Protein AF-W1Y807-F1 (afdb_monomer_lite)

Organism: NCBI:txid408170

Foldseek 3Di:
DDDDDDVVCVVVVDDPPDDDDDDFPWDQDPVGDIHTPPVVPVVVVVVVVVVVVCCVVVVPDDPDDDDDDDDDCPVPD

Radius of gyration: 20.03 Å; chains: 1; bounding box: 39×37×53 Å

InterPro domains:
  IPR008007 Peptidase M42 [PF05343] (2-77)
  IPR023367 Peptidase M42, domain 2 [G3DSA:2.40.30.40] (2-22)
  IPR051464 Peptidase M42 aminopeptidase [PTHR32481] (3-77)

pLDDT: mean 95.28, std 5.9, range [53.16, 98.5]

Structure (mmCIF, N/CA/C/O backbone):
data_AF-W1Y807-F1
#
_entry.id   AF-W1Y807-F1
#
loop_
_atom_site.group_PDB
_atom_site.id
_atom_site.type_symbol
_atom_site.label_atom_id
_atom_site.label_alt_id
_atom_site.label_comp_id
_atom_site.label_asym_id
_atom_site.label_entity_id
_atom_site.label_seq_id
_atom_site.pdbx_PDB_ins_code
_atom_site.Cartn_x
_atom_site.Cartn_y
_atom_site.Cartn_z
_atom_site.occupancy
_atom_site.B_iso_or_equiv
_atom_site.auth_seq_id
_atom_site.auth_comp_id
_atom_site.auth_asym_id
_atom_site.auth_atom_id
_atom_site.pdbx_PDB_model_num
ATOM 1 N N . GLU A 1 1 ? 8.584 -9.749 -23.152 1.00 77.44 1 GLU A N 1
ATOM 2 C CA . GLU A 1 1 ? 9.216 -10.393 -24.327 1.00 77.44 1 GLU A CA 1
ATOM 3 C C . GLU A 1 1 ? 10.724 -10.181 -24.262 1.00 77.44 1 GLU A C 1
ATOM 5 O O . GLU A 1 1 ? 11.152 -9.278 -23.551 1.00 77.44 1 GLU A O 1
ATOM 10 N N . LYS A 1 2 ? 11.539 -11.022 -24.910 1.00 90.31 2 LYS A N 1
ATOM 11 C CA . LYS A 1 2 ? 12.992 -10.787 -24.975 1.00 90.31 2 LYS A CA 1
ATOM 12 C C . LYS A 1 2 ? 13.282 -9.844 -26.142 1.00 90.31 2 LYS A C 1
ATOM 14 O O . LYS A 1 2 ? 12.867 -10.142 -27.254 1.00 90.31 2 LYS A O 1
ATOM 19 N N . VAL A 1 3 ? 14.007 -8.763 -25.876 1.00 96.19 3 VAL A N 1
ATOM 20 C CA . VAL A 1 3 ? 14.470 -7.782 -26.871 1.00 96.19 3 VAL A CA 1
ATOM 21 C C . VAL A 1 3 ? 15.994 -7.753 -26.885 1.00 96.19 3 VAL A C 1
ATOM 23 O O . VAL A 1 3 ? 16.632 -8.085 -25.883 1.00 96.19 3 VAL A O 1
ATOM 26 N N . THR A 1 4 ? 16.584 -7.398 -28.022 1.00 96.25 4 THR A N 1
ATOM 27 C CA . THR A 1 4 ? 18.043 -7.436 -28.232 1.00 96.25 4 THR A CA 1
ATOM 28 C C . THR A 1 4 ? 18.642 -6.083 -28.599 1.00 96.25 4 THR A C 1
ATOM 30 O O . THR A 1 4 ? 19.864 -5.942 -28.624 1.00 96.25 4 THR A O 1
ATOM 33 N N . ASN A 1 5 ? 17.804 -5.077 -28.864 1.00 96.06 5 ASN A N 1
ATOM 34 C CA . ASN A 1 5 ? 18.240 -3.726 -29.197 1.00 96.06 5 ASN A CA 1
ATOM 35 C C . ASN A 1 5 ? 17.266 -2.651 -28.689 1.00 96.06 5 ASN A C 1
ATOM 37 O O . ASN A 1 5 ? 16.127 -2.915 -28.317 1.00 96.06 5 ASN A O 1
ATOM 41 N N . GLU A 1 6 ? 17.745 -1.412 -28.710 1.00 96.44 6 GLU A N 1
ATOM 42 C CA . GLU A 1 6 ? 17.042 -0.216 -28.242 1.00 96.44 6 GLU A CA 1
ATOM 43 C C . GLU A 1 6 ? 15.691 0.028 -28.940 1.00 96.44 6 GLU A C 1
ATOM 45 O O . GLU A 1 6 ? 14.720 0.413 -28.287 1.00 96.44 6 GLU A O 1
ATOM 50 N N . LYS A 1 7 ? 15.606 -0.194 -30.260 1.00 96.88 7 LYS A N 1
ATOM 51 C CA . LYS A 1 7 ? 14.377 0.060 -31.033 1.00 96.88 7 LYS A CA 1
ATOM 52 C C . LYS A 1 7 ? 13.264 -0.903 -30.637 1.00 96.88 7 LYS A C 1
ATOM 54 O O . LYS A 1 7 ? 12.122 -0.476 -30.504 1.00 96.88 7 LYS A O 1
ATOM 59 N N . GLU A 1 8 ? 13.604 -2.173 -30.428 1.00 97.44 8 GLU A N 1
ATOM 60 C CA . GLU A 1 8 ? 12.672 -3.188 -29.932 1.00 97.44 8 GLU A CA 1
ATOM 61 C C . GLU A 1 8 ? 12.157 -2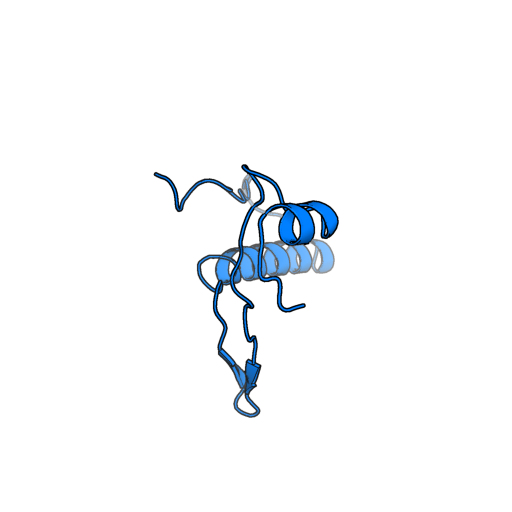.833 -28.534 1.00 97.44 8 GLU A C 1
ATOM 63 O O . GLU A 1 8 ? 10.954 -2.885 -28.304 1.00 97.44 8 GLU A O 1
ATOM 68 N N . THR A 1 9 ? 13.036 -2.397 -27.623 1.00 96.06 9 THR A N 1
ATOM 69 C CA . THR A 1 9 ? 12.635 -1.954 -26.277 1.00 96.06 9 THR A CA 1
ATOM 70 C C . THR A 1 9 ? 11.642 -0.791 -26.331 1.00 96.06 9 THR A C 1
ATOM 72 O O . THR A 1 9 ? 10.601 -0.853 -25.681 1.00 96.06 9 THR A O 1
ATOM 75 N N . ARG A 1 10 ? 11.906 0.241 -27.145 1.00 96.31 10 ARG A N 1
ATOM 76 C CA . ARG A 1 10 ? 10.977 1.376 -27.291 1.00 96.31 10 ARG A CA 1
ATOM 77 C C . ARG A 1 10 ? 9.675 1.012 -27.991 1.00 96.31 10 ARG A C 1
ATOM 79 O O . ARG A 1 10 ? 8.637 1.576 -27.669 1.00 96.31 10 ARG A O 1
ATOM 86 N N . ALA A 1 11 ? 9.698 0.056 -28.919 1.00 97.06 11 ALA A N 1
ATOM 87 C CA . ALA A 1 11 ? 8.480 -0.446 -29.552 1.00 97.06 11 ALA A CA 1
ATOM 88 C C . ALA A 1 11 ? 7.530 -1.126 -28.545 1.00 97.06 11 ALA A C 1
ATOM 90 O O . ALA A 1 11 ? 6.324 -1.144 -28.779 1.00 97.06 11 ALA A O 1
ATOM 91 N N . LEU A 1 12 ? 8.050 -1.622 -27.411 1.00 96.81 12 LEU A N 1
ATOM 92 C CA . LEU A 1 12 ? 7.246 -2.109 -26.281 1.00 96.81 12 LEU A CA 1
ATOM 93 C C . LEU A 1 12 ? 6.657 -0.984 -25.410 1.00 96.81 12 LEU A C 1
ATOM 95 O O . LEU A 1 12 ? 5.939 -1.275 -24.458 1.00 96.81 12 LEU A O 1
ATOM 99 N N . GLY A 1 13 ? 6.954 0.283 -25.717 1.00 96.38 13 GLY A N 1
ATOM 100 C CA . GLY A 1 13 ? 6.500 1.448 -24.958 1.00 96.38 13 GLY A CA 1
ATOM 101 C C . GLY A 1 13 ? 7.331 1.762 -23.714 1.00 96.38 13 GLY A C 1
ATOM 102 O O . GLY A 1 13 ? 6.887 2.569 -22.908 1.00 96.38 13 GLY A O 1
ATOM 103 N N . ILE A 1 14 ? 8.501 1.133 -23.553 1.00 96.62 14 I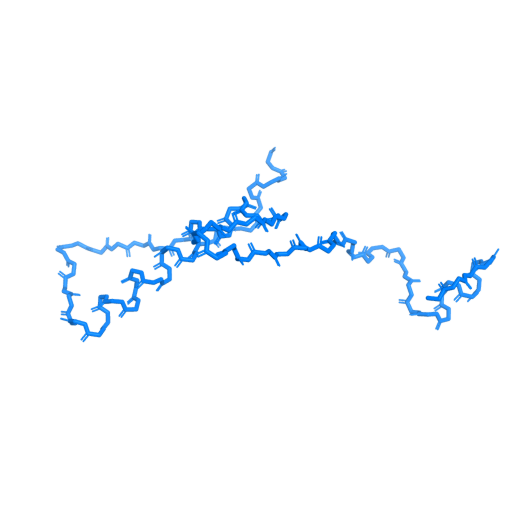LE A N 1
ATOM 104 C CA . ILE A 1 14 ? 9.417 1.382 -22.431 1.00 96.62 14 ILE A CA 1
ATOM 105 C C . ILE A 1 14 ? 10.260 2.622 -22.726 1.00 96.62 14 ILE A C 1
ATOM 107 O O . ILE A 1 14 ? 10.931 2.672 -23.761 1.00 96.62 14 ILE A O 1
ATOM 111 N N . GLU A 1 15 ? 10.294 3.568 -21.791 1.00 97.44 15 GLU A N 1
ATOM 112 C CA . GLU A 1 15 ? 11.054 4.811 -21.914 1.00 97.44 15 GLU A CA 1
ATOM 113 C C . GLU A 1 15 ? 11.755 5.230 -20.607 1.00 97.44 15 GLU A C 1
ATOM 115 O O . GLU A 1 15 ? 11.503 4.715 -19.514 1.00 97.44 15 GLU A O 1
ATOM 120 N N . VAL A 1 16 ? 12.700 6.169 -20.716 1.00 97.12 16 VAL A N 1
ATOM 121 C CA . VAL A 1 16 ? 13.379 6.754 -19.551 1.00 97.12 16 VAL A CA 1
ATOM 122 C C . VAL A 1 16 ? 12.368 7.471 -18.653 1.00 97.12 16 VAL A C 1
ATOM 124 O O . VAL A 1 16 ? 11.680 8.390 -19.089 1.00 97.12 16 VAL A O 1
ATOM 127 N N . GLY A 1 17 ? 12.344 7.089 -17.374 1.00 96.69 17 GLY A N 1
ATOM 128 C CA . GLY A 1 17 ? 11.417 7.622 -16.371 1.00 96.69 17 GLY A CA 1
ATOM 129 C C . GLY A 1 17 ? 10.320 6.638 -15.966 1.00 96.69 17 GLY A C 1
ATOM 130 O O . GLY A 1 17 ? 9.656 6.872 -14.957 1.00 96.69 17 GLY A O 1
ATOM 131 N N . ASP A 1 18 ? 10.167 5.523 -16.687 1.00 97.50 18 ASP A N 1
ATOM 132 C CA . ASP A 1 18 ? 9.218 4.479 -16.315 1.00 97.50 18 ASP A CA 1
ATOM 133 C C . ASP A 1 18 ? 9.585 3.832 -14.976 1.00 97.50 18 ASP A C 1
ATOM 135 O O . ASP A 1 18 ? 10.731 3.449 -14.717 1.00 97.50 18 ASP A O 1
ATOM 139 N N . PHE A 1 19 ? 8.578 3.675 -14.118 1.00 95.94 19 PHE A N 1
ATOM 140 C CA . PHE A 1 19 ? 8.748 3.020 -12.830 1.00 95.94 19 PHE A CA 1
ATOM 141 C C . PHE A 1 19 ? 8.857 1.509 -13.003 1.00 95.94 19 PHE A C 1
ATOM 143 O O . PHE A 1 19 ? 7.989 0.857 -13.585 1.00 95.94 19 PHE A O 1
ATOM 150 N N . VAL A 1 20 ? 9.891 0.933 -12.397 1.00 95.75 20 VAL A N 1
ATOM 151 C CA . VAL A 1 20 ? 10.035 -0.515 -12.268 1.00 95.75 20 VAL A CA 1
ATOM 152 C C . VAL A 1 20 ? 9.631 -0.915 -10.859 1.00 95.75 20 VAL A C 1
ATOM 154 O O . VAL A 1 20 ? 10.148 -0.388 -9.877 1.00 95.75 20 VAL A O 1
ATOM 157 N N . SER A 1 21 ? 8.723 -1.881 -10.752 1.00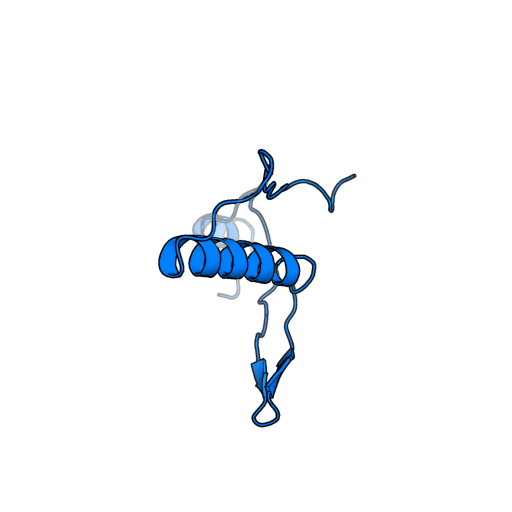 95.56 21 SER A N 1
ATOM 158 C CA . SER A 1 21 ? 8.358 -2.492 -9.477 1.00 95.56 21 SER A CA 1
ATOM 159 C C . SER A 1 21 ? 8.567 -4.000 -9.533 1.00 95.56 21 SER A C 1
ATOM 161 O O . SER A 1 21 ? 8.424 -4.642 -10.574 1.00 95.56 21 SER A O 1
ATOM 163 N N . PHE A 1 22 ? 8.949 -4.580 -8.399 1.00 95.94 22 PHE A N 1
ATOM 164 C CA . PHE A 1 22 ? 9.101 -6.023 -8.285 1.00 95.94 22 PHE A CA 1
ATOM 165 C C . PHE A 1 22 ? 7.739 -6.701 -8.122 1.00 95.94 22 PHE A C 1
ATOM 167 O O . PHE A 1 22 ? 6.908 -6.226 -7.353 1.00 95.94 22 PHE A O 1
ATOM 174 N N . ASP A 1 23 ? 7.548 -7.869 -8.739 1.00 96.62 23 ASP A N 1
ATOM 175 C CA . ASP A 1 23 ? 6.385 -8.723 -8.458 1.00 96.62 23 ASP A CA 1
ATOM 176 C C . ASP A 1 23 ? 6.294 -9.014 -6.937 1.00 96.62 23 ASP A C 1
ATOM 178 O O . ASP A 1 23 ? 7.297 -9.449 -6.346 1.00 96.62 23 ASP A O 1
ATOM 182 N N . PRO A 1 24 ? 5.148 -8.762 -6.271 1.00 96.25 24 PRO A N 1
ATOM 183 C CA . PRO A 1 24 ? 4.987 -9.004 -4.839 1.00 96.25 24 PRO A CA 1
ATOM 184 C C . PRO A 1 24 ? 5.187 -10.471 -4.437 1.00 96.25 24 PRO A C 1
ATOM 186 O O . PRO A 1 24 ? 5.720 -10.736 -3.358 1.00 96.25 24 PRO A O 1
ATOM 189 N N . ARG A 1 25 ? 4.817 -11.430 -5.298 1.00 96.56 25 ARG A N 1
ATOM 190 C CA . ARG A 1 25 ? 4.771 -12.870 -4.983 1.00 96.56 25 ARG A CA 1
ATOM 191 C C . ARG A 1 25 ? 4.026 -13.162 -3.670 1.00 96.56 25 ARG A C 1
ATOM 193 O O . ARG A 1 25 ? 4.526 -13.907 -2.825 1.00 96.56 25 ARG A O 1
ATOM 200 N N . THR A 1 26 ? 2.860 -12.540 -3.492 1.00 97.00 26 THR A N 1
ATOM 201 C CA . THR A 1 26 ? 2.019 -12.686 -2.297 1.00 97.00 26 THR A CA 1
ATOM 202 C C . THR A 1 26 ? 1.506 -14.114 -2.155 1.00 97.00 26 THR A C 1
ATOM 204 O O . THR A 1 26 ? 0.898 -14.655 -3.076 1.00 97.00 26 THR A O 1
ATOM 207 N N . ILE A 1 27 ? 1.701 -14.704 -0.978 1.00 97.62 27 ILE A N 1
ATOM 208 C CA . ILE A 1 27 ? 1.178 -16.015 -0.596 1.00 97.62 27 ILE A CA 1
ATOM 209 C C . ILE A 1 27 ? 0.497 -15.881 0.765 1.00 97.62 27 ILE A C 1
ATOM 211 O O . ILE A 1 27 ? 1.103 -15.381 1.714 1.00 97.62 27 ILE A O 1
ATOM 215 N N . VAL A 1 28 ? -0.741 -16.363 0.857 1.00 97.12 28 VAL A N 1
ATOM 216 C CA . VAL A 1 28 ? -1.414 -16.660 2.126 1.00 97.12 28 VAL A CA 1
ATOM 217 C C . VAL A 1 28 ? -1.241 -18.156 2.364 1.00 97.12 28 VAL A C 1
ATOM 219 O O . VAL A 1 28 ? -1.620 -18.955 1.510 1.00 97.12 28 VAL A O 1
ATOM 222 N N . THR A 1 29 ? -0.602 -18.542 3.462 1.00 96.81 29 THR A N 1
ATOM 223 C CA . THR A 1 29 ? -0.382 -19.953 3.795 1.00 96.81 29 THR A CA 1
ATOM 224 C C . THR A 1 29 ? -1.636 -20.558 4.419 1.00 96.81 29 THR A C 1
ATOM 226 O O . THR A 1 29 ? -2.426 -19.852 5.043 1.00 96.81 29 THR A O 1
ATOM 229 N N . ASP A 1 30 ? -1.777 -21.883 4.352 1.00 96.94 30 ASP A N 1
ATOM 230 C CA . ASP A 1 30 ? -2.890 -22.603 4.998 1.00 96.94 30 ASP A CA 1
ATOM 231 C C . ASP A 1 30 ? -2.901 -22.434 6.528 1.00 96.94 30 ASP A C 1
ATOM 233 O O . ASP A 1 30 ? -3.932 -22.556 7.182 1.00 96.94 30 ASP A O 1
ATOM 237 N N . THR A 1 31 ? -1.741 -22.116 7.108 1.00 97.12 31 THR A N 1
ATOM 238 C CA . THR A 1 31 ? -1.569 -21.788 8.529 1.00 97.12 31 THR A CA 1
ATOM 239 C C . THR A 1 31 ? -1.911 -20.334 8.875 1.00 97.12 31 THR A C 1
ATOM 241 O O . THR A 1 31 ? -1.789 -19.948 10.034 1.00 97.12 31 THR A O 1
ATOM 244 N N . GLY A 1 32 ? -2.330 -19.523 7.896 1.00 95.56 32 GLY A N 1
ATOM 245 C CA . GLY A 1 32 ? -2.788 -18.145 8.092 1.00 95.56 32 GLY A CA 1
ATOM 246 C C . GLY A 1 32 ? -1.699 -17.068 8.036 1.00 95.56 32 GLY A C 1
ATOM 247 O O . GLY A 1 32 ? -1.993 -15.903 8.297 1.00 95.56 32 GLY A O 1
ATOM 248 N N . PHE A 1 33 ? -0.454 -17.407 7.685 1.00 97.12 33 PHE A N 1
ATOM 249 C CA . PHE A 1 33 ? 0.601 -16.409 7.496 1.00 97.12 33 PHE A CA 1
ATOM 250 C C . PHE A 1 33 ? 0.507 -15.762 6.116 1.00 97.12 33 PHE A C 1
ATOM 252 O O . PHE A 1 33 ? 0.211 -16.421 5.122 1.00 97.12 33 PHE A O 1
ATOM 259 N N . ILE A 1 34 ? 0.851 -14.477 6.042 1.00 97.06 34 ILE A N 1
ATOM 260 C CA . ILE A 1 34 ? 1.077 -13.775 4.780 1.00 97.06 34 ILE A CA 1
ATOM 261 C C . ILE A 1 34 ? 2.579 -13.628 4.541 1.00 97.06 34 ILE A C 1
ATOM 263 O O . ILE A 1 34 ? 3.326 -13.181 5.411 1.00 97.06 34 ILE A O 1
ATOM 267 N N . LYS A 1 35 ? 3.023 -13.990 3.338 1.00 96.25 35 LYS A N 1
ATOM 268 C CA . LYS A 1 35 ? 4.394 -13.794 2.863 1.00 96.25 35 LYS A CA 1
ATOM 269 C C . LYS A 1 35 ? 4.350 -13.074 1.525 1.00 96.25 35 LYS A C 1
ATOM 271 O O . LYS A 1 35 ? 3.775 -13.583 0.571 1.00 96.25 35 LYS A O 1
ATOM 276 N N . SER A 1 36 ? 4.970 -11.903 1.444 1.00 97.12 36 SER A N 1
ATOM 277 C CA . SER A 1 36 ? 5.021 -11.096 0.223 1.00 97.12 36 SER A CA 1
ATOM 278 C C . SER A 1 36 ? 6.221 -10.153 0.258 1.00 97.12 36 SER A C 1
ATOM 280 O O . SER A 1 36 ? 6.733 -9.842 1.333 1.00 97.12 36 SER A O 1
ATOM 282 N N . ARG A 1 37 ? 6.651 -9.656 -0.905 1.00 93.94 37 ARG A N 1
ATOM 283 C CA . ARG A 1 37 ? 7.341 -8.357 -0.969 1.00 93.94 37 ARG A CA 1
ATOM 284 C C . ARG A 1 37 ? 6.320 -7.228 -0.787 1.00 93.94 37 ARG A C 1
ATOM 286 O O . ARG A 1 37 ? 5.125 -7.449 -0.986 1.00 93.94 37 ARG A O 1
ATOM 293 N N . HIS A 1 38 ? 6.791 -6.023 -0.467 1.00 93.94 38 HIS A N 1
ATOM 294 C CA . HIS A 1 38 ? 5.953 -4.821 -0.300 1.00 93.94 38 HIS A CA 1
ATOM 295 C C . HIS A 1 38 ? 4.953 -4.896 0.862 1.00 93.94 38 HIS A C 1
ATOM 297 O O . HIS A 1 38 ? 3.921 -4.231 0.816 1.00 93.94 38 HIS A O 1
ATOM 303 N N . LEU A 1 39 ? 5.208 -5.749 1.865 1.00 94.38 39 LEU A N 1
ATOM 304 C CA . LEU A 1 39 ? 4.427 -5.723 3.109 1.00 94.38 39 LEU A CA 1
ATOM 305 C C . LEU A 1 39 ? 4.703 -4.446 3.898 1.00 94.38 39 LEU A C 1
ATOM 307 O O . LEU A 1 39 ? 3.773 -3.892 4.476 1.00 94.38 39 LEU A O 1
ATOM 311 N N . ASP A 1 40 ? 5.952 -3.996 3.865 1.00 91.19 40 ASP A N 1
ATOM 312 C CA . ASP A 1 40 ? 6.375 -2.698 4.369 1.00 91.19 40 ASP A CA 1
ATOM 313 C C . ASP A 1 40 ? 5.898 -1.594 3.402 1.00 91.19 40 ASP A C 1
ATOM 315 O O . ASP A 1 40 ? 6.191 -1.671 2.205 1.00 91.19 40 ASP A O 1
ATOM 319 N N . ASP A 1 41 ? 5.041 -0.645 3.787 1.00 93.44 41 ASP A N 1
ATOM 320 C CA . ASP A 1 41 ? 4.199 -0.589 5.005 1.00 93.44 41 ASP A CA 1
ATOM 321 C C . ASP A 1 41 ? 2.697 -0.788 4.688 1.00 93.44 41 ASP A C 1
ATOM 323 O O . ASP A 1 41 ? 1.768 -0.317 5.355 1.00 93.44 41 ASP A O 1
ATOM 327 N N . LYS A 1 42 ? 2.411 -1.521 3.607 1.00 96.00 42 LYS A N 1
ATOM 328 C CA . LYS A 1 42 ? 1.038 -1.800 3.158 1.00 96.00 42 LYS A CA 1
ATOM 329 C C . LYS A 1 42 ? 0.210 -2.569 4.189 1.00 96.00 42 LYS A C 1
ATOM 331 O O . LYS A 1 42 ? -1.017 -2.466 4.164 1.00 96.00 42 LYS A O 1
ATOM 336 N N . VAL A 1 43 ? 0.843 -3.327 5.088 1.00 96.75 43 VAL A N 1
ATOM 337 C CA . VAL A 1 43 ? 0.134 -4.029 6.171 1.00 96.75 43 VAL A CA 1
ATOM 338 C C . VAL A 1 43 ? -0.488 -3.033 7.150 1.00 96.75 43 VAL A C 1
ATOM 340 O O . VAL A 1 43 ? -1.672 -3.164 7.465 1.00 96.75 43 VAL A O 1
ATOM 343 N N . SER A 1 44 ? 0.249 -2.004 7.574 1.00 96.69 44 SER A N 1
ATOM 344 C CA . SER A 1 44 ? -0.283 -0.969 8.468 1.00 96.69 44 SER A CA 1
ATOM 345 C C . SER A 1 44 ? -1.413 -0.193 7.801 1.00 96.69 44 SER A C 1
ATOM 347 O O . SER A 1 44 ? -2.473 -0.000 8.400 1.00 96.69 44 SER A O 1
ATOM 349 N N . ALA A 1 45 ? -1.256 0.151 6.519 1.00 97.31 45 ALA A N 1
ATOM 350 C CA . ALA A 1 45 ? -2.326 0.778 5.749 1.00 97.31 45 ALA A CA 1
ATOM 351 C C . ALA A 1 45 ? -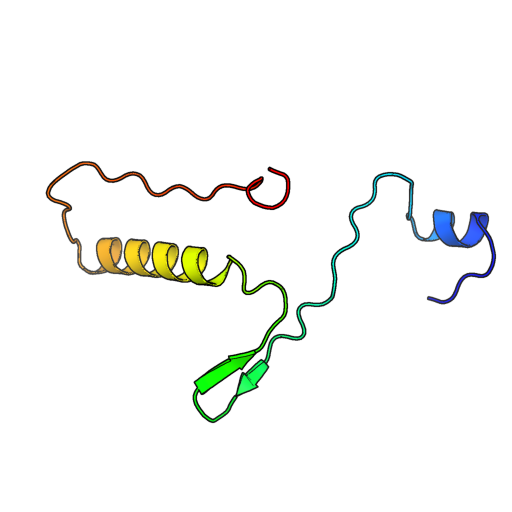3.605 -0.086 5.715 1.00 97.31 45 ALA A C 1
ATOM 353 O O . ALA A 1 45 ? -4.706 0.426 5.927 1.00 97.31 45 ALA A O 1
ATOM 354 N N . ALA A 1 46 ? -3.476 -1.403 5.513 1.00 97.44 46 ALA A N 1
ATOM 355 C CA . ALA A 1 46 ? -4.611 -2.326 5.526 1.00 97.44 46 ALA A CA 1
ATOM 356 C C . ALA A 1 46 ? -5.303 -2.395 6.900 1.00 97.44 46 ALA A C 1
ATOM 358 O O . ALA A 1 46 ? -6.534 -2.429 6.965 1.00 97.44 46 ALA A O 1
ATOM 359 N N . ILE A 1 47 ? -4.535 -2.364 7.996 1.00 98.12 47 ILE A N 1
ATOM 360 C CA . ILE A 1 47 ? -5.074 -2.320 9.364 1.00 98.12 47 ILE A CA 1
ATOM 361 C C . ILE A 1 47 ? -5.897 -1.046 9.576 1.00 98.12 47 ILE A C 1
ATOM 363 O O . ILE A 1 47 ? -7.033 -1.129 10.046 1.00 98.12 47 ILE A O 1
ATOM 367 N N . LEU A 1 48 ? -5.365 0.120 9.193 1.00 98.19 48 LEU A N 1
ATOM 368 C CA . LEU A 1 48 ? -6.063 1.399 9.351 1.00 98.19 48 LEU A CA 1
ATOM 369 C C . LEU A 1 48 ? -7.350 1.456 8.518 1.00 98.19 48 LEU A C 1
ATOM 371 O O . LEU A 1 48 ? -8.383 1.906 9.012 1.00 98.19 48 LEU A O 1
ATOM 375 N N . LEU A 1 49 ? -7.327 0.946 7.284 1.00 98.31 49 LEU A N 1
ATOM 376 C CA . LEU A 1 49 ? -8.527 0.856 6.447 1.00 98.31 49 LEU A CA 1
ATOM 377 C C . LEU A 1 49 ? -9.585 -0.073 7.057 1.00 98.31 49 LEU A C 1
ATOM 379 O O . LEU A 1 49 ? -10.769 0.268 7.068 1.00 98.31 49 LEU A O 1
ATOM 383 N N . ASN A 1 50 ? -9.174 -1.223 7.600 1.00 98.44 50 ASN A N 1
ATOM 384 C CA . ASN A 1 50 ? -10.100 -2.128 8.273 1.00 98.44 50 ASN A CA 1
ATOM 385 C C . ASN A 1 50 ? -10.698 -1.497 9.539 1.00 98.44 50 ASN A C 1
ATOM 387 O O . ASN A 1 50 ? -11.897 -1.625 9.770 1.00 98.44 50 ASN A O 1
ATOM 391 N N . LEU A 1 51 ? -9.895 -0.773 10.321 1.00 98.12 51 LEU A N 1
ATOM 392 C CA . LEU A 1 51 ? -10.366 -0.041 11.496 1.00 98.12 51 LEU A CA 1
ATOM 393 C C . LEU A 1 51 ? -11.429 1.001 11.121 1.00 98.12 51 LEU A C 1
ATOM 395 O O . LEU A 1 51 ? -12.489 1.054 11.741 1.00 98.12 51 LEU A O 1
ATOM 399 N N . LEU A 1 52 ? -11.177 1.787 10.070 1.00 97.75 52 LEU A N 1
ATOM 400 C CA . LEU A 1 52 ? -12.130 2.776 9.558 1.00 97.75 52 LEU A CA 1
ATOM 401 C C . LEU A 1 52 ? -13.442 2.133 9.092 1.00 97.75 52 LEU A C 1
ATOM 403 O O . LEU A 1 52 ? -14.517 2.682 9.344 1.00 97.75 52 LEU A O 1
ATOM 407 N N . ARG A 1 53 ? -13.367 0.960 8.449 1.00 98.38 53 ARG A N 1
ATOM 408 C CA . ARG A 1 53 ? -14.553 0.176 8.079 1.00 98.38 53 ARG A CA 1
ATOM 409 C C . ARG A 1 53 ? -15.351 -0.241 9.314 1.00 98.38 53 ARG A C 1
ATOM 411 O O . ARG A 1 53 ? -16.546 0.030 9.361 1.00 98.38 53 ARG A O 1
ATOM 418 N N . VAL A 1 54 ? -14.696 -0.834 10.314 1.00 98.44 54 VAL A N 1
ATOM 419 C CA . VAL A 1 54 ? -15.343 -1.270 11.565 1.00 98.44 54 VAL A CA 1
ATOM 420 C C . VAL A 1 54 ? -16.017 -0.093 12.266 1.00 98.44 54 VAL A C 1
ATOM 422 O O . VAL A 1 54 ? -17.189 -0.175 12.617 1.00 98.44 54 VAL A O 1
ATOM 425 N N . TYR A 1 55 ? -15.331 1.047 12.387 1.00 97.88 55 TYR A N 1
ATOM 426 C CA . TYR A 1 55 ? -15.915 2.245 12.996 1.00 97.88 55 TYR A CA 1
ATOM 427 C C . TYR A 1 55 ? -17.171 2.719 12.270 1.00 97.88 55 TYR A C 1
ATOM 429 O O . TYR A 1 55 ? -18.131 3.155 12.905 1.00 97.88 55 TYR A O 1
ATOM 437 N N . LYS A 1 56 ? -17.184 2.618 10.937 1.00 97.56 56 LYS A N 1
ATOM 438 C CA . LYS A 1 56 ? -18.345 2.991 10.135 1.00 97.56 56 LYS A CA 1
ATOM 439 C C . LYS A 1 56 ? -19.513 2.022 10.319 1.00 97.56 56 LYS A C 1
ATOM 441 O O . LYS A 1 56 ? -20.645 2.484 10.448 1.00 97.56 56 LYS A O 1
ATOM 446 N N . GLU A 1 57 ? -19.247 0.721 10.300 1.00 98.50 57 GLU A N 1
ATOM 447 C CA . GLU A 1 57 ? -20.261 -0.337 10.399 1.00 98.50 57 GLU A CA 1
ATOM 448 C C . GLU A 1 57 ? -20.890 -0.395 11.797 1.00 98.50 57 GLU A C 1
ATOM 450 O O . GLU A 1 57 ? -22.112 -0.448 11.924 1.00 98.50 57 GLU A O 1
ATOM 455 N N . GLU A 1 58 ? -20.069 -0.287 12.840 1.00 98.44 58 GLU A N 1
ATOM 456 C CA . GLU A 1 58 ? -20.502 -0.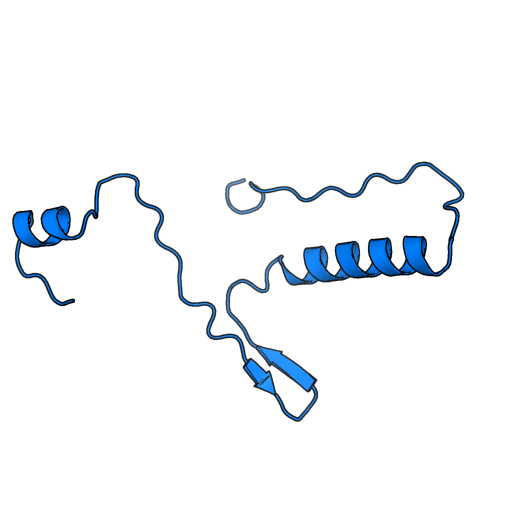314 14.243 1.00 98.44 58 GLU A CA 1
ATOM 457 C C . GLU A 1 58 ? -20.925 1.066 14.772 1.00 98.44 58 GLU A C 1
ATOM 459 O O . GLU A 1 58 ? -21.320 1.203 15.927 1.00 98.44 58 GLU A O 1
ATOM 464 N N . GLN A 1 59 ? -20.864 2.102 13.927 1.00 97.81 59 GLN A N 1
ATOM 465 C CA . GLN A 1 59 ? -21.206 3.490 14.264 1.00 97.81 59 GLN A CA 1
ATOM 466 C C . GLN A 1 59 ? -20.411 4.058 15.453 1.00 97.81 59 GLN A C 1
ATOM 468 O O . GLN A 1 59 ? -20.891 4.938 16.176 1.00 97.81 59 GLN A O 1
ATOM 473 N N . ILE A 1 60 ? -19.173 3.595 15.632 1.00 98.06 60 ILE A N 1
ATOM 474 C CA . ILE A 1 60 ? -18.285 4.038 16.706 1.00 98.06 60 ILE A CA 1
ATOM 475 C C . ILE A 1 60 ? -17.973 5.526 16.524 1.00 98.06 60 ILE A C 1
ATOM 477 O O . ILE A 1 60 ? -17.463 5.956 15.488 1.00 98.06 60 ILE A O 1
ATOM 481 N N . GLN A 1 61 ? -18.257 6.314 17.561 1.00 96.81 61 GLN A N 1
ATOM 482 C CA . GLN A 1 61 ? -17.877 7.721 17.630 1.00 96.81 61 GLN A CA 1
ATOM 483 C C . GLN A 1 61 ? -16.560 7.855 18.383 1.00 96.81 61 GLN A C 1
ATOM 485 O O . GLN A 1 61 ? -16.442 7.431 19.533 1.00 96.81 61 GLN A O 1
ATOM 490 N N . LEU A 1 62 ? -15.567 8.460 17.735 1.00 97.19 62 LEU A N 1
ATOM 491 C CA . LEU A 1 62 ? -14.300 8.754 18.386 1.00 97.19 62 LEU A CA 1
ATOM 492 C C . LEU A 1 62 ? -14.462 9.944 19.341 1.00 97.19 62 LEU A C 1
ATOM 494 O O . LEU A 1 62 ? -15.136 10.916 18.999 1.00 97.19 62 LEU A O 1
ATOM 498 N N . PRO A 1 63 ? -13.823 9.904 20.522 1.00 97.25 63 PRO A N 1
ATOM 499 C CA . PRO A 1 63 ? -13.957 10.963 21.524 1.00 97.25 63 PRO A CA 1
ATOM 500 C C . PRO A 1 63 ? -13.291 12.275 21.090 1.00 97.25 63 PRO A C 1
ATOM 502 O O . PRO A 1 63 ? -13.562 13.328 21.660 1.00 97.25 63 PRO A O 1
ATOM 505 N N . VAL A 1 64 ? -12.401 12.206 20.099 1.00 97.94 64 VAL A N 1
ATOM 506 C CA . VAL A 1 64 ? -11.667 13.337 19.539 1.00 97.94 64 VAL A CA 1
ATOM 507 C C . VAL A 1 64 ? -11.506 13.156 18.036 1.00 97.94 64 VAL A C 1
ATOM 509 O O . VAL A 1 64 ? -11.457 12.030 17.528 1.00 97.94 64 VAL A O 1
ATOM 512 N N . THR A 1 65 ? -11.362 14.270 17.322 1.00 97.75 65 THR A N 1
ATOM 513 C CA . THR A 1 65 ? -10.971 14.247 15.912 1.00 97.75 65 THR A CA 1
ATOM 514 C C . THR A 1 65 ? -9.649 13.504 15.765 1.00 97.75 65 THR A C 1
ATOM 516 O O . THR A 1 65 ? -8.637 13.902 16.336 1.00 97.75 65 THR A O 1
ATOM 519 N N . THR A 1 66 ? -9.666 12.427 14.986 1.00 97.56 66 THR A N 1
ATOM 520 C CA . THR A 1 66 ? -8.492 11.603 14.699 1.00 97.56 66 THR A CA 1
ATOM 521 C C . THR A 1 66 ? -8.251 11.609 13.197 1.00 97.56 66 THR A C 1
ATOM 523 O O . THR A 1 66 ? -9.148 11.266 12.427 1.00 97.56 66 THR A O 1
ATOM 526 N N . THR A 1 67 ? -7.048 11.999 12.778 1.00 96.88 67 THR A N 1
ATOM 527 C CA . THR A 1 67 ? -6.659 12.045 11.363 1.00 96.88 67 THR A CA 1
ATOM 528 C C . THR A 1 67 ? -5.873 10.792 11.005 1.00 96.88 67 THR A C 1
ATOM 530 O O . THR A 1 67 ? -4.841 10.512 11.609 1.00 96.88 67 THR A O 1
ATOM 533 N N . PHE A 1 68 ? -6.338 10.066 9.993 1.00 96.56 68 PHE A N 1
ATOM 534 C CA . PHE A 1 68 ? -5.647 8.905 9.438 1.00 96.56 68 PHE A CA 1
ATOM 535 C C . PHE A 1 68 ? -4.886 9.345 8.189 1.00 96.56 68 PHE A C 1
ATOM 537 O O . PHE A 1 68 ? -5.500 9.806 7.226 1.00 96.56 68 PHE A O 1
ATOM 544 N N . ALA A 1 69 ? -3.559 9.240 8.215 1.00 95.56 69 ALA A N 1
ATOM 545 C CA . ALA A 1 69 ? -2.695 9.653 7.117 1.00 95.56 69 ALA A CA 1
ATOM 546 C C . ALA A 1 69 ? -2.064 8.434 6.438 1.00 95.56 69 ALA A C 1
ATOM 548 O O . ALA A 1 69 ? -1.540 7.549 7.107 1.00 95.56 69 ALA A O 1
ATOM 549 N N . PHE A 1 70 ? -2.090 8.430 5.107 1.00 95.69 70 PHE A N 1
ATOM 550 C CA . PHE A 1 70 ? -1.414 7.445 4.267 1.00 95.69 70 PHE A CA 1
ATOM 551 C C . PHE A 1 70 ? -0.362 8.196 3.445 1.00 95.69 70 PHE A C 1
ATOM 553 O O . PHE A 1 70 ? -0.677 8.787 2.412 1.00 95.69 70 PHE A O 1
ATOM 560 N N . SER A 1 71 ? 0.863 8.276 3.965 1.00 94.50 71 SER A N 1
ATOM 561 C CA . SER A 1 71 ? 1.983 8.948 3.299 1.00 94.50 71 SER A CA 1
ATOM 562 C C . SER A 1 71 ? 2.532 8.103 2.143 1.00 94.50 71 SER A C 1
ATOM 564 O O . SER A 1 71 ? 2.323 6.894 2.084 1.00 94.50 71 SER A O 1
ATOM 566 N N . VAL A 1 72 ? 3.220 8.753 1.196 1.00 92.12 72 VAL A N 1
ATOM 567 C CA . VAL A 1 72 ? 3.700 8.108 -0.047 1.00 92.12 72 VAL A CA 1
ATOM 568 C C . VAL A 1 72 ? 5.205 8.258 -0.301 1.00 92.12 72 VAL A C 1
ATOM 570 O O . VAL A 1 72 ? 5.699 7.750 -1.300 1.00 92.12 72 VAL A O 1
ATOM 573 N N . PHE A 1 73 ? 5.934 8.950 0.580 1.00 90.81 73 PHE A N 1
ATOM 574 C CA . PHE A 1 73 ? 7.359 9.280 0.404 1.00 90.81 73 PHE A CA 1
ATOM 575 C C . PHE A 1 73 ? 8.238 8.859 1.589 1.00 90.81 73 PHE A C 1
ATOM 577 O O . PHE A 1 73 ? 9.314 9.410 1.773 1.00 90.81 73 PHE A O 1
ATOM 584 N N . GLU A 1 74 ? 7.778 7.923 2.417 1.00 89.56 74 GLU A N 1
ATOM 585 C CA . GLU A 1 74 ? 8.545 7.464 3.584 1.00 89.56 74 GLU A CA 1
ATOM 586 C C . GLU A 1 74 ? 9.886 6.823 3.159 1.00 89.56 74 GLU A C 1
ATOM 588 O O . GLU A 1 74 ? 10.937 7.231 3.639 1.00 89.56 74 GLU A O 1
ATOM 593 N N . GLU A 1 75 ? 9.856 5.982 2.124 1.00 83.94 75 GLU A N 1
ATOM 594 C CA . GLU A 1 75 ? 10.999 5.210 1.599 1.00 83.94 75 GLU A CA 1
ATOM 595 C C . GLU A 1 75 ? 12.104 6.037 0.904 1.00 83.94 75 GLU A C 1
ATOM 597 O O . GLU A 1 75 ? 13.126 5.493 0.485 1.00 83.94 75 GLU A O 1
ATOM 602 N N . VAL A 1 76 ? 11.889 7.340 0.693 1.00 84.62 76 VAL A N 1
ATOM 603 C CA . VAL A 1 76 ? 12.832 8.233 -0.019 1.00 84.62 76 VAL A CA 1
ATOM 604 C 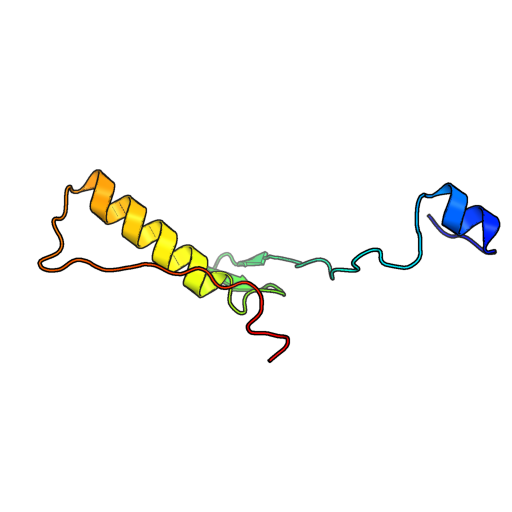C . VAL A 1 76 ? 13.371 9.369 0.860 1.00 84.62 76 VAL A C 1
ATOM 606 O O . VAL A 1 76 ? 13.977 10.303 0.329 1.00 84.62 76 VAL A O 1
ATOM 609 N N . GLY A 1 77 ? 13.108 9.309 2.172 1.00 53.16 77 GLY A N 1
ATOM 610 C CA . GLY A 1 77 ? 13.551 10.282 3.180 1.00 53.16 77 GLY A CA 1
ATOM 611 C C . GLY A 1 77 ? 15.025 10.196 3.559 1.00 53.16 77 GLY A C 1
ATOM 612 O O . GLY A 1 77 ? 15.617 9.099 3.472 1.00 53.16 77 GLY A O 1
#

Sequence (77 aa):
EKVTNEKETRALGIEVGDFVSFDPRTIVTDTGFIKSRHLDDKVSAAILLNLLRVYKEEQIQLPVTTTFAFSVFEEVG

Secondary structure (DSSP, 8-state):
----SHHHHHHTT--TTPPP------EE-TTS-EE-S--TTHHHHHHHHHHHHHHHHTTPPPSS-------S-GGG-